Protein AF-A0A927BQK9-F1 (afdb_monomer_lite)

Sequence (83 aa):
MSLCGEMASEAAAVPLLLGMGLDTFSVSNETLPAIGRQLRLQAELPDQAKLRQAALEVLELDIAAEVRRYVEQHFPQVPSAAL

Radius of gyration: 11.85 Å; chains: 1; bounding box: 26×26×25 Å

Foldseek 3Di:
DEDDDVLLLAQLCLLLCVLVVDPDGDYDPVSCVSNVVSVVVCVVVPDSVLSVVLNVVVVPDDDPVVNQVSSCVSPVVGDRGDD

InterPro domains:
  IPR000121 PEP-utilising enzyme, C-terminal [PF02896] (2-40)
  IPR015813 Pyruvate/Phosphoenolpyruvate kinase-like domain superfamily [SSF51621] (2-38)
  IPR040442 Pyruvate kinase-like domain superfamily [G3DSA:3.20.20.60] (1-76)
  IPR050499 Phosphoenolpyruvate-dependent sugar PTS enzyme [PTHR46244] (2-76)

Secondary structure (DSSP, 8-state):
--B-STTTS-GGGHHHHHHTT---B---TTTHHHHHHHHHHHHHS--HHHHHHHHHHGGG-SSHHHHHHHHHHH-TTSPP---

pLDDT: mean 81.57, std 13.24, range [42.62, 94.75]

Organism: NCBI:txid2772509

Structure (mmCIF, N/CA/C/O backbone):
data_AF-A0A927BQK9-F1
#
_entry.id   AF-A0A927BQK9-F1
#
loop_
_atom_site.group_PDB
_atom_site.id
_atom_site.type_symbol
_atom_site.label_atom_id
_atom_site.label_alt_id
_atom_site.label_comp_id
_atom_site.label_asym_id
_atom_site.label_entity_id
_atom_site.label_seq_id
_atom_site.pdbx_PDB_ins_code
_atom_site.Cartn_x
_atom_site.Cartn_y
_atom_site.Cartn_z
_atom_site.occupancy
_atom_site.B_iso_or_equiv
_atom_site.auth_seq_id
_atom_site.auth_comp_id
_atom_site.auth_asym_id
_atom_site.auth_atom_id
_atom_site.pdbx_PDB_model_num
ATOM 1 N N . MET A 1 1 ? 7.368 -7.227 8.309 1.00 46.19 1 MET A N 1
ATOM 2 C CA . MET A 1 1 ? 8.162 -7.632 7.120 1.00 46.19 1 MET A CA 1
ATOM 3 C C . MET A 1 1 ? 8.395 -6.364 6.327 1.00 46.19 1 ME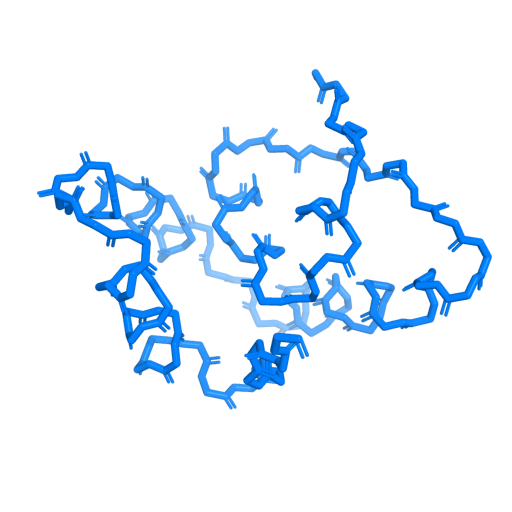T A C 1
ATOM 5 O O . MET A 1 1 ? 7.422 -5.673 6.129 1.00 46.19 1 MET A O 1
ATOM 9 N N . SER A 1 2 ? 9.619 -5.993 5.959 1.00 47.25 2 SER A N 1
ATOM 10 C CA . SER A 1 2 ? 9.891 -4.724 5.259 1.00 47.25 2 SER A CA 1
ATOM 11 C C . SER A 1 2 ? 10.053 -4.959 3.755 1.00 47.25 2 SER A C 1
ATOM 13 O O . SER A 1 2 ? 10.856 -5.809 3.373 1.00 47.25 2 SER A O 1
ATOM 15 N N . LEU A 1 3 ? 9.333 -4.211 2.913 1.00 56.81 3 LEU A N 1
ATOM 16 C CA . LEU A 1 3 ? 9.523 -4.198 1.457 1.00 56.81 3 LEU A CA 1
ATOM 17 C C . LEU A 1 3 ? 10.440 -3.025 1.073 1.00 56.81 3 LEU A C 1
ATOM 19 O O . LEU A 1 3 ? 10.205 -1.900 1.509 1.00 56.81 3 LEU A O 1
ATOM 23 N N . CYS A 1 4 ? 11.473 -3.284 0.270 1.00 51.47 4 CYS A N 1
ATOM 24 C CA . CYS A 1 4 ? 12.376 -2.273 -0.284 1.00 51.47 4 CYS A CA 1
ATOM 25 C C . CYS A 1 4 ? 12.455 -2.422 -1.815 1.00 51.47 4 CYS A C 1
ATOM 27 O O . CYS A 1 4 ? 12.509 -3.539 -2.326 1.00 51.47 4 CYS A O 1
ATOM 29 N N . GLY A 1 5 ? 12.429 -1.302 -2.546 1.00 60.25 5 GLY A N 1
ATOM 30 C CA . GLY A 1 5 ? 12.450 -1.261 -4.016 1.00 60.25 5 GLY A CA 1
ATOM 31 C C . GLY A 1 5 ? 11.442 -0.263 -4.596 1.00 60.25 5 GLY A C 1
ATOM 32 O O . GLY A 1 5 ? 10.617 0.278 -3.863 1.00 60.25 5 GLY A O 1
ATOM 33 N N . GLU A 1 6 ? 11.486 -0.033 -5.911 1.00 57.31 6 GLU A N 1
ATOM 34 C CA . GLU A 1 6 ? 10.634 0.949 -6.615 1.00 57.31 6 GLU A CA 1
ATOM 35 C C . GLU A 1 6 ? 9.128 0.730 -6.375 1.00 57.31 6 GLU A C 1
ATOM 37 O O . GLU A 1 6 ? 8.368 1.686 -6.282 1.00 57.31 6 GLU A O 1
ATOM 42 N N . MET A 1 7 ? 8.716 -0.517 -6.130 1.00 55.06 7 MET A N 1
ATOM 43 C CA . MET A 1 7 ? 7.332 -0.896 -5.823 1.00 55.06 7 MET A CA 1
ATOM 44 C C . MET A 1 7 ? 6.851 -0.442 -4.427 1.00 55.06 7 MET A C 1
ATOM 46 O O . MET A 1 7 ? 5.664 -0.207 -4.230 1.00 55.06 7 MET A O 1
ATOM 50 N N . ALA A 1 8 ? 7.752 -0.290 -3.443 1.00 55.66 8 ALA A N 1
ATOM 51 C CA . ALA A 1 8 ? 7.423 0.295 -2.130 1.00 55.66 8 ALA A CA 1
ATOM 52 C C . ALA A 1 8 ? 7.352 1.831 -2.185 1.00 55.66 8 ALA A C 1
ATOM 54 O O . ALA A 1 8 ? 6.694 2.463 -1.358 1.00 55.66 8 ALA A O 1
ATOM 55 N N . SER A 1 9 ? 8.029 2.411 -3.175 1.00 56.59 9 SER A N 1
ATOM 56 C CA . SER A 1 9 ? 8.005 3.835 -3.506 1.00 56.59 9 SER A CA 1
ATOM 57 C C . SER A 1 9 ? 6.786 4.221 -4.352 1.00 56.59 9 SER A C 1
ATOM 59 O O . SER A 1 9 ? 6.547 5.407 -4.588 1.00 56.59 9 SER A O 1
ATOM 61 N N . GLU A 1 10 ? 5.987 3.240 -4.778 1.00 73.69 10 GLU A N 1
ATOM 62 C CA . GLU A 1 10 ? 4.778 3.448 -5.559 1.00 73.69 10 GLU A CA 1
ATOM 63 C C . GLU A 1 10 ? 3.584 3.718 -4.636 1.00 73.69 10 GLU A C 1
ATOM 65 O O . GLU A 1 10 ? 3.060 2.840 -3.950 1.00 73.69 10 GLU A O 1
ATOM 70 N N . ALA A 1 11 ? 3.111 4.965 -4.638 1.00 73.81 11 ALA A N 1
ATOM 71 C CA . ALA A 1 11 ? 1.952 5.383 -3.851 1.00 73.81 11 ALA A CA 1
ATOM 72 C C . ALA A 1 11 ? 0.690 4.542 -4.141 1.00 73.81 11 ALA A C 1
ATOM 74 O O . ALA A 1 11 ? -0.116 4.333 -3.233 1.00 73.81 11 ALA A O 1
ATOM 75 N N . ALA A 1 12 ? 0.559 4.019 -5.368 1.00 80.62 12 ALA A N 1
ATOM 76 C CA . ALA A 1 12 ? -0.507 3.112 -5.793 1.00 80.62 12 ALA A CA 1
ATOM 77 C C . ALA A 1 12 ? -0.538 1.784 -5.021 1.00 80.62 12 ALA A C 1
ATOM 79 O O . ALA A 1 12 ? -1.609 1.222 -4.804 1.00 80.62 12 ALA A O 1
ATOM 80 N N . ALA A 1 13 ? 0.611 1.304 -4.544 1.00 84.94 13 ALA A N 1
ATOM 81 C CA . ALA A 1 13 ? 0.709 0.022 -3.856 1.00 84.94 13 ALA A CA 1
ATOM 82 C C . ALA A 1 13 ? 0.302 0.091 -2.374 1.00 84.94 13 ALA A C 1
ATOM 84 O O . ALA A 1 13 ? -0.016 -0.939 -1.779 1.00 84.94 13 ALA A O 1
ATOM 85 N N . VAL A 1 14 ? 0.277 1.284 -1.764 1.00 89.31 14 VAL A N 1
ATOM 86 C CA . VAL A 1 14 ? 0.025 1.466 -0.320 1.00 89.31 14 VAL A CA 1
ATOM 87 C C . VAL A 1 14 ? -1.253 0.764 0.174 1.00 89.31 14 VAL A C 1
ATOM 89 O O . VAL A 1 14 ? -1.158 0.055 1.176 1.00 89.31 14 VAL A O 1
ATOM 92 N N . PRO A 1 15 ? -2.428 0.874 -0.484 1.00 89.81 15 PRO A N 1
ATOM 93 C CA . PRO A 1 15 ? -3.644 0.209 -0.014 1.00 89.81 15 PRO A CA 1
ATOM 94 C C . PRO A 1 15 ? -3.524 -1.321 -0.022 1.00 89.81 15 PRO A C 1
ATOM 96 O O . PRO A 1 15 ? -3.930 -1.983 0.932 1.00 89.81 15 PRO A O 1
ATOM 99 N N . LEU A 1 16 ? -2.919 -1.883 -1.072 1.00 90.31 16 LEU A N 1
ATOM 100 C CA . LEU A 1 16 ? -2.715 -3.326 -1.191 1.00 90.31 16 LEU A CA 1
ATOM 101 C C . LEU A 1 16 ? -1.734 -3.828 -0.128 1.00 90.31 16 LEU A C 1
ATOM 103 O O . LEU A 1 16 ? -1.998 -4.825 0.538 1.00 90.31 16 LEU A O 1
ATOM 107 N N . LEU A 1 17 ? -0.626 -3.110 0.077 1.00 89.44 17 LEU A N 1
ATOM 108 C CA . LEU A 1 17 ? 0.392 -3.447 1.074 1.00 89.44 17 LEU A CA 1
ATOM 109 C C . LEU A 1 17 ? -0.165 -3.392 2.501 1.00 89.44 17 LEU A C 1
ATOM 111 O O . LEU A 1 17 ? 0.072 -4.314 3.280 1.00 89.44 17 LEU A O 1
ATOM 115 N N . LEU A 1 18 ? -0.971 -2.379 2.826 1.00 89.75 18 LEU A N 1
ATOM 116 C CA . LEU A 1 18 ? -1.691 -2.324 4.101 1.00 89.75 18 LEU A CA 1
ATOM 117 C C . LEU A 1 18 ? -2.650 -3.513 4.261 1.00 89.75 18 LEU A C 1
ATOM 119 O O . LEU A 1 18 ? -2.672 -4.142 5.316 1.00 89.75 18 LEU A O 1
ATOM 123 N N . GLY A 1 19 ? -3.397 -3.862 3.209 1.00 90.31 19 GLY A N 1
ATOM 124 C CA . GLY A 1 19 ? -4.305 -5.013 3.195 1.00 90.31 19 GLY A CA 1
ATOM 125 C C . GLY A 1 19 ? -3.613 -6.363 3.394 1.00 90.31 19 GLY A C 1
ATOM 126 O O . GLY A 1 19 ? -4.175 -7.263 4.020 1.00 90.31 19 GLY A O 1
ATOM 127 N N . MET A 1 20 ? -2.370 -6.482 2.922 1.00 90.19 20 MET A N 1
ATOM 128 C CA . MET A 1 20 ? -1.491 -7.630 3.168 1.00 90.19 20 MET A CA 1
ATOM 129 C C . MET A 1 20 ? -0.918 -7.664 4.597 1.00 90.19 20 MET A C 1
ATOM 131 O O . MET A 1 20 ? -0.309 -8.659 4.988 1.00 90.19 20 MET A O 1
ATOM 135 N N . GLY A 1 21 ? -1.114 -6.605 5.389 1.00 87.38 21 GLY A N 1
ATOM 136 C CA . GLY A 1 21 ? -0.614 -6.492 6.760 1.00 87.38 21 GLY A CA 1
ATOM 137 C C . GLY A 1 21 ? 0.758 -5.829 6.877 1.00 87.38 21 GLY A C 1
ATOM 138 O O . GLY A 1 21 ? 1.430 -6.009 7.893 1.00 87.38 21 GLY A O 1
ATOM 139 N N . LEU A 1 22 ? 1.199 -5.080 5.859 1.00 87.38 22 LEU A N 1
ATOM 140 C CA . LEU A 1 22 ? 2.417 -4.282 5.953 1.00 87.38 22 LEU A CA 1
ATOM 141 C C . LEU A 1 22 ? 2.190 -3.086 6.883 1.00 87.38 22 LEU A C 1
ATOM 143 O O . LEU A 1 22 ? 1.364 -2.220 6.614 1.00 87.38 22 LEU A O 1
ATOM 147 N N . ASP A 1 23 ? 2.961 -3.022 7.961 1.00 82.06 23 ASP A N 1
ATOM 148 C CA . ASP A 1 23 ? 2.926 -1.945 8.956 1.00 82.06 23 ASP A CA 1
ATOM 149 C C . ASP A 1 23 ? 4.044 -0.908 8.760 1.00 82.06 23 ASP A C 1
ATOM 151 O O . ASP A 1 23 ? 3.983 0.199 9.297 1.00 82.06 23 ASP A O 1
ATOM 155 N N . THR A 1 24 ? 5.072 -1.260 7.987 1.00 82.81 24 THR A N 1
ATOM 156 C CA . THR A 1 24 ? 6.329 -0.519 7.888 1.00 82.81 24 THR A CA 1
ATOM 157 C C . THR A 1 24 ? 6.751 -0.341 6.434 1.00 82.81 24 THR A C 1
ATOM 159 O O 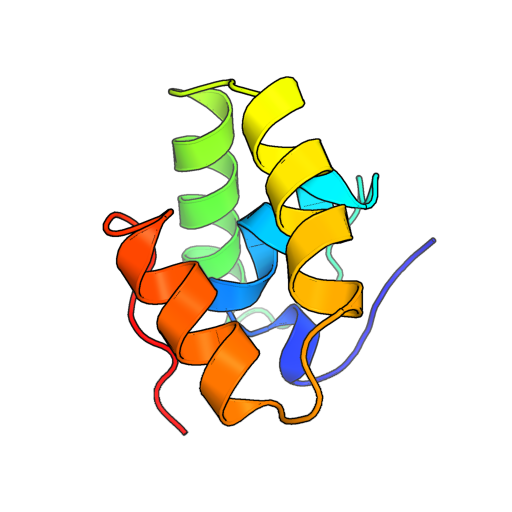. THR A 1 24 ? 6.957 -1.301 5.694 1.00 82.81 24 THR A O 1
ATOM 162 N N . PHE A 1 25 ? 6.921 0.919 6.030 1.00 83.94 25 PHE A N 1
ATOM 163 C CA . PHE A 1 25 ? 7.369 1.307 4.694 1.00 83.94 25 PHE A CA 1
ATOM 164 C C . PHE A 1 25 ? 8.785 1.877 4.784 1.00 83.94 25 PHE A C 1
ATOM 166 O O . PHE A 1 25 ? 9.030 2.823 5.533 1.00 83.94 25 PHE A O 1
ATOM 173 N N . SER A 1 26 ? 9.719 1.304 4.023 1.00 82.44 26 SER A N 1
ATOM 174 C CA . SER A 1 26 ? 11.078 1.830 3.876 1.00 82.44 26 SER A CA 1
ATOM 175 C C . SER A 1 26 ? 11.207 2.446 2.490 1.00 82.44 26 SER A C 1
ATOM 177 O O . SER A 1 26 ? 11.209 1.734 1.489 1.00 82.44 26 SER A O 1
ATOM 179 N N . VAL A 1 27 ? 11.242 3.776 2.438 1.00 83.56 27 VAL A N 1
ATOM 180 C CA . VAL A 1 27 ? 11.166 4.552 1.194 1.00 83.56 27 VAL A CA 1
ATOM 181 C C . VAL A 1 27 ? 12.198 5.674 1.207 1.00 83.56 27 VAL A C 1
ATOM 183 O O . VAL A 1 27 ? 12.654 6.101 2.271 1.00 83.56 27 VAL A O 1
ATOM 186 N N . SER A 1 28 ? 12.595 6.138 0.027 1.00 83.12 28 SER A N 1
ATOM 187 C CA . SER A 1 28 ? 13.567 7.219 -0.128 1.00 83.12 28 SER A CA 1
ATOM 188 C C . SER A 1 28 ? 12.973 8.581 0.257 1.00 83.12 28 SER A C 1
ATOM 190 O O . SER A 1 28 ? 11.760 8.783 0.242 1.00 83.12 28 SER A O 1
ATOM 192 N N . ASN A 1 29 ? 13.828 9.558 0.584 1.00 85.94 29 ASN A N 1
ATOM 193 C CA . ASN A 1 29 ? 13.380 10.906 0.971 1.00 85.94 29 ASN A CA 1
ATOM 194 C C . 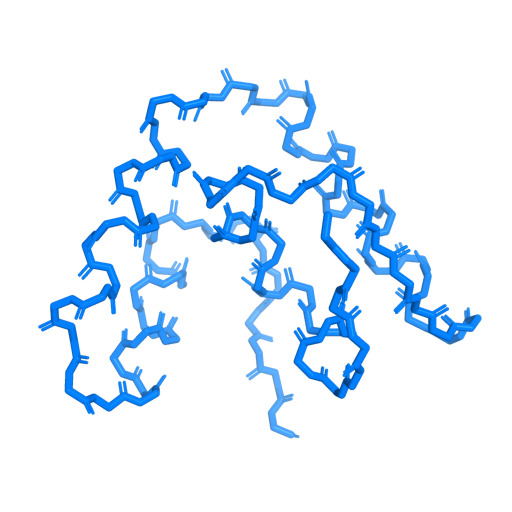ASN A 1 29 ? 12.524 11.595 -0.107 1.00 85.94 29 ASN A C 1
ATOM 196 O O . ASN A 1 29 ? 11.664 12.407 0.219 1.00 85.94 29 ASN A O 1
ATOM 200 N N . GLU A 1 30 ? 12.754 11.269 -1.378 1.00 85.56 30 GLU A N 1
ATOM 201 C CA . GLU A 1 30 ? 11.982 11.761 -2.527 1.00 85.56 30 GLU A CA 1
ATOM 202 C C . GLU A 1 30 ? 10.534 11.231 -2.553 1.00 85.56 30 GLU A C 1
ATOM 204 O O . GLU A 1 30 ? 9.615 11.968 -2.902 1.00 85.56 30 GLU A O 1
ATOM 209 N N . THR A 1 31 ? 10.308 9.981 -2.133 1.00 82.69 31 THR A N 1
ATOM 210 C CA . THR A 1 31 ? 9.001 9.297 -2.186 1.00 82.69 31 THR A CA 1
ATOM 211 C C . THR A 1 31 ? 8.256 9.345 -0.853 1.00 82.69 31 THR A C 1
ATOM 213 O O . THR A 1 31 ? 7.026 9.235 -0.820 1.00 82.69 31 THR A O 1
ATOM 216 N N . LEU A 1 32 ? 8.972 9.614 0.244 1.00 87.19 32 LEU A N 1
ATOM 217 C CA . LEU A 1 32 ? 8.434 9.766 1.595 1.00 87.19 32 LEU A CA 1
ATOM 218 C C . LEU A 1 32 ? 7.197 10.688 1.674 1.00 87.19 32 LEU A C 1
ATOM 220 O O . LEU A 1 32 ? 6.224 10.290 2.321 1.00 87.19 32 LEU A O 1
ATOM 224 N N . PRO A 1 33 ? 7.146 11.874 1.025 1.00 88.25 33 PRO A N 1
ATOM 225 C CA . PRO A 1 33 ? 5.962 12.732 1.092 1.00 88.25 33 PRO A CA 1
ATOM 226 C C . PRO A 1 33 ? 4.726 12.097 0.441 1.00 88.25 33 PRO A C 1
ATOM 228 O O . PRO A 1 33 ? 3.622 12.205 0.979 1.00 88.25 33 PRO A O 1
ATOM 231 N N . ALA A 1 34 ? 4.901 11.416 -0.697 1.00 86.88 34 ALA A N 1
ATOM 232 C CA . ALA A 1 34 ? 3.811 10.782 -1.433 1.00 86.88 34 ALA A CA 1
ATOM 233 C C . ALA A 1 34 ? 3.228 9.596 -0.651 1.00 86.88 34 ALA A C 1
ATOM 235 O O . ALA A 1 34 ? 2.015 9.526 -0.440 1.00 86.88 34 ALA A O 1
ATOM 236 N N . ILE A 1 35 ? 4.098 8.722 -0.141 1.00 87.75 35 ILE A N 1
ATOM 237 C CA . ILE A 1 35 ? 3.716 7.566 0.680 1.00 87.75 35 ILE A CA 1
ATOM 238 C C . ILE A 1 35 ? 3.082 8.025 1.996 1.00 87.75 35 ILE A C 1
ATOM 240 O O . ILE A 1 35 ? 2.008 7.558 2.372 1.00 87.75 35 ILE A O 1
ATOM 244 N N . GLY A 1 36 ? 3.679 9.017 2.661 1.00 88.94 36 GLY A N 1
ATOM 245 C CA . GLY A 1 36 ? 3.145 9.588 3.896 1.00 88.94 36 GLY A CA 1
ATOM 246 C C . GLY A 1 36 ? 1.772 10.244 3.723 1.00 88.94 36 GLY A C 1
ATOM 247 O O . GLY A 1 36 ? 0.973 10.229 4.658 1.00 88.94 36 GLY A O 1
ATOM 248 N N . ARG A 1 37 ? 1.467 10.807 2.546 1.00 88.62 37 ARG A N 1
ATOM 249 C CA . ARG A 1 37 ? 0.120 11.300 2.220 1.00 88.62 37 ARG A CA 1
ATOM 250 C C . ARG A 1 37 ? -0.867 10.147 2.065 1.00 88.62 37 ARG A C 1
ATOM 252 O O . ARG A 1 37 ? -1.956 10.225 2.621 1.00 88.62 37 ARG A O 1
ATOM 259 N N . GLN A 1 38 ? -0.489 9.085 1.355 1.00 87.19 38 GLN A N 1
ATOM 260 C CA . GLN A 1 38 ? -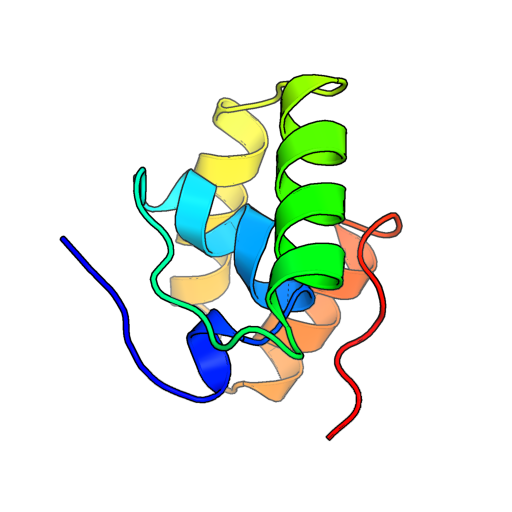1.355 7.915 1.184 1.00 87.19 38 GLN A CA 1
ATOM 261 C C . GLN A 1 38 ? -1.684 7.244 2.515 1.00 87.19 38 GLN A C 1
ATOM 263 O O . GLN A 1 38 ? -2.850 6.991 2.790 1.00 87.19 38 GLN A O 1
ATOM 268 N N . LEU A 1 39 ? -0.690 7.044 3.384 1.00 88.94 39 LEU A N 1
ATOM 269 C CA . LEU A 1 39 ? -0.911 6.472 4.715 1.00 88.94 39 LEU A CA 1
ATOM 270 C C . LEU A 1 39 ? -1.909 7.290 5.546 1.00 88.94 39 LEU A C 1
ATOM 272 O O . LEU A 1 39 ? -2.773 6.713 6.201 1.00 88.94 39 LEU A O 1
ATOM 276 N N . ARG A 1 40 ? -1.837 8.627 5.488 1.00 89.31 40 ARG A N 1
ATOM 277 C CA . ARG A 1 40 ? -2.806 9.502 6.169 1.00 89.31 40 ARG A CA 1
ATOM 278 C C . ARG A 1 40 ? -4.210 9.355 5.590 1.00 89.31 40 ARG A C 1
ATOM 280 O O . ARG A 1 40 ? -5.135 9.143 6.360 1.00 89.31 40 ARG A O 1
ATOM 287 N N . LEU A 1 41 ? -4.349 9.354 4.262 1.00 86.00 41 LEU A N 1
ATOM 288 C CA . LEU A 1 41 ? -5.646 9.167 3.600 1.00 86.00 41 LEU A CA 1
ATOM 289 C C . LEU A 1 41 ? -6.307 7.834 3.987 1.00 86.00 41 LEU A C 1
ATOM 291 O O . LEU A 1 41 ? -7.509 7.791 4.234 1.00 86.00 41 LEU A O 1
ATOM 295 N N . GLN A 1 42 ? -5.526 6.752 4.072 1.00 84.19 42 GLN A N 1
ATOM 296 C CA . GLN A 1 42 ? -6.036 5.443 4.501 1.00 84.19 42 GLN A CA 1
ATOM 297 C C . GLN A 1 42 ? -6.379 5.410 5.999 1.00 84.19 42 GLN A C 1
ATOM 299 O O . GLN A 1 42 ? -7.300 4.705 6.403 1.00 84.19 42 GLN A O 1
ATOM 304 N N . ALA A 1 43 ? -5.675 6.185 6.829 1.00 83.81 43 ALA A N 1
ATOM 305 C CA . ALA A 1 43 ? -6.002 6.333 8.246 1.00 83.81 43 ALA A CA 1
ATOM 306 C C . ALA A 1 43 ? -7.268 7.181 8.482 1.00 83.81 43 ALA A C 1
ATOM 308 O O . ALA A 1 43 ? -7.977 6.950 9.458 1.00 83.81 43 ALA A O 1
ATOM 309 N N . GLU A 1 44 ? -7.559 8.143 7.600 1.00 83.88 44 GLU A N 1
ATOM 310 C CA . GLU A 1 44 ? -8.767 8.982 7.638 1.00 83.88 44 GLU A CA 1
ATOM 311 C C . GLU A 1 44 ? -10.020 8.241 7.143 1.00 83.88 44 GLU A C 1
ATOM 313 O O . GLU A 1 44 ? -11.125 8.516 7.609 1.00 83.88 44 GLU A O 1
ATOM 318 N N . LEU A 1 45 ? -9.853 7.274 6.235 1.00 74.56 45 LEU A N 1
ATOM 319 C CA . LEU A 1 45 ? -10.917 6.414 5.706 1.00 74.56 45 LEU A CA 1
ATOM 320 C C . LEU A 1 45 ? -10.619 4.932 6.001 1.00 74.56 45 LEU A C 1
ATOM 322 O O . LEU A 1 45 ? -10.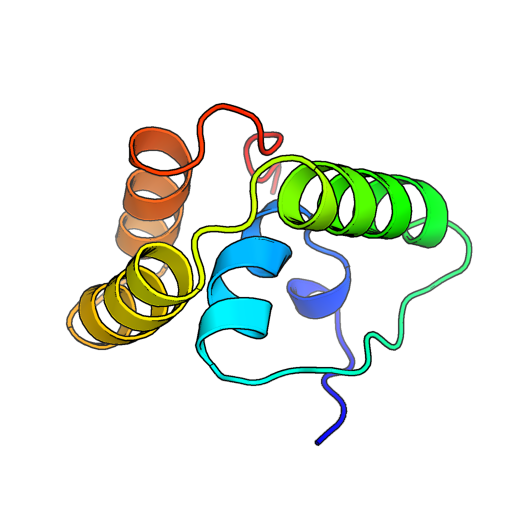389 4.154 5.071 1.00 74.56 45 LEU A O 1
ATOM 326 N N . PRO A 1 46 ? -10.595 4.521 7.283 1.00 73.56 46 PRO A N 1
ATOM 327 C CA . PRO A 1 46 ? -10.177 3.180 7.651 1.00 73.56 46 PRO A CA 1
ATOM 328 C C . PRO A 1 46 ? -11.239 2.154 7.247 1.00 73.56 46 PRO A C 1
ATOM 330 O O . PRO A 1 46 ? -12.273 2.012 7.896 1.00 73.56 46 PRO A O 1
ATOM 333 N N . ASP A 1 47 ? -10.941 1.390 6.200 1.00 88.38 47 ASP A N 1
ATOM 334 C CA . ASP A 1 47 ? -11.711 0.215 5.797 1.00 88.38 47 ASP A CA 1
ATOM 335 C C . ASP A 1 47 ? -10.774 -0.986 5.628 1.00 88.38 47 ASP A C 1
ATOM 337 O O . ASP A 1 47 ? -10.391 -1.393 4.532 1.00 88.38 47 ASP A O 1
ATOM 341 N N . GLN A 1 48 ? -10.358 -1.540 6.767 1.00 85.81 48 GLN A N 1
ATOM 342 C CA . GLN A 1 48 ? -9.429 -2.672 6.822 1.00 85.81 48 GLN A CA 1
ATOM 343 C C . GLN A 1 48 ? -9.970 -3.912 6.098 1.00 85.81 48 GLN A C 1
ATOM 345 O O . GLN A 1 48 ? -9.194 -4.685 5.536 1.00 85.81 48 GLN A O 1
ATOM 350 N N . ALA A 1 49 ? -11.294 -4.100 6.083 1.00 90.50 49 ALA A N 1
ATOM 351 C CA . ALA A 1 49 ? -11.922 -5.199 5.361 1.00 90.50 49 ALA A CA 1
ATOM 352 C C . ALA A 1 49 ? -11.749 -5.018 3.849 1.00 90.50 49 ALA A C 1
ATOM 354 O O . ALA A 1 49 ? -11.296 -5.948 3.181 1.00 90.50 49 ALA A O 1
ATOM 355 N N . LYS A 1 50 ? -12.007 -3.810 3.330 1.00 91.50 50 LYS A N 1
ATOM 356 C CA . LYS A 1 50 ? -11.771 -3.474 1.921 1.00 91.50 50 LYS A CA 1
ATOM 357 C C . LYS A 1 50 ? -10.304 -3.613 1.528 1.00 91.50 50 LYS A C 1
ATOM 359 O O . LYS A 1 50 ? -10.020 -4.168 0.472 1.00 91.50 50 LYS A O 1
ATOM 364 N N . LEU A 1 51 ? -9.370 -3.147 2.361 1.00 91.69 51 LEU A N 1
ATOM 365 C CA . LEU A 1 51 ? -7.933 -3.283 2.088 1.00 91.69 51 LEU A CA 1
ATOM 366 C C . LEU A 1 51 ? -7.524 -4.758 2.000 1.00 91.69 51 LEU A C 1
ATOM 368 O O . LEU A 1 51 ? -6.863 -5.164 1.046 1.00 91.69 51 LEU A O 1
ATOM 372 N N . ARG A 1 52 ? -7.963 -5.579 2.961 1.00 93.38 52 ARG A N 1
ATOM 373 C CA . ARG A 1 52 ? -7.680 -7.018 2.974 1.00 93.38 52 ARG A CA 1
ATOM 374 C C . ARG A 1 52 ? -8.313 -7.743 1.788 1.00 93.38 52 ARG A C 1
ATOM 376 O O . ARG A 1 52 ? -7.671 -8.604 1.199 1.00 93.38 52 ARG A O 1
ATOM 383 N N . GLN A 1 53 ? -9.553 -7.407 1.441 1.00 94.75 53 GLN A N 1
ATOM 384 C CA . GLN A 1 53 ? -10.237 -7.980 0.285 1.00 94.75 53 GLN A CA 1
ATOM 385 C C . GLN A 1 53 ? -9.512 -7.617 -1.012 1.00 94.75 53 GLN A C 1
ATOM 387 O O . GLN A 1 53 ? -9.206 -8.507 -1.796 1.00 94.75 53 GLN A O 1
ATOM 392 N N . ALA A 1 54 ? -9.142 -6.347 -1.185 1.00 93.06 54 ALA A N 1
ATOM 393 C CA . ALA A 1 54 ? -8.361 -5.898 -2.330 1.00 93.06 54 ALA A CA 1
ATOM 394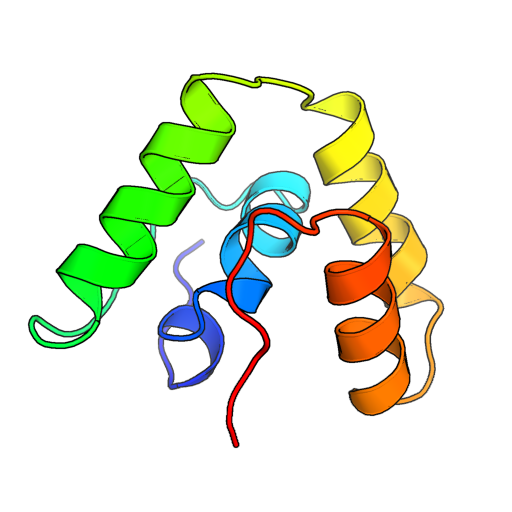 C C . ALA A 1 54 ? -7.035 -6.652 -2.459 1.00 93.06 54 ALA A C 1
ATOM 396 O O . ALA A 1 54 ? -6.686 -7.090 -3.549 1.00 93.06 54 ALA A O 1
ATOM 397 N N . ALA A 1 55 ? -6.324 -6.859 -1.348 1.00 92.94 55 ALA A N 1
ATOM 398 C CA . ALA A 1 55 ? -5.091 -7.639 -1.333 1.00 92.94 55 ALA A CA 1
ATOM 399 C C . ALA A 1 55 ? -5.290 -9.103 -1.761 1.00 92.94 55 ALA A C 1
ATOM 401 O O . ALA A 1 55 ? -4.377 -9.676 -2.339 1.00 92.94 55 ALA A O 1
ATOM 402 N N . LEU A 1 56 ? -6.452 -9.709 -1.495 1.00 94.44 56 LEU A N 1
ATOM 403 C CA . LEU A 1 56 ? -6.768 -11.068 -1.947 1.00 94.44 56 LEU A CA 1
ATOM 404 C C . LEU A 1 56 ? -7.179 -11.097 -3.422 1.00 94.44 56 LEU A C 1
ATOM 406 O O . LEU A 1 56 ? -6.707 -11.947 -4.164 1.00 94.44 56 LEU A O 1
ATOM 410 N N . GLU A 1 57 ? -8.018 -10.158 -3.857 1.00 94.56 57 GLU A N 1
ATOM 411 C CA . GLU A 1 57 ? -8.519 -10.109 -5.236 1.00 94.56 57 GLU A CA 1
ATOM 412 C C . GLU A 1 57 ? -7.398 -9.877 -6.252 1.00 94.56 57 GLU A C 1
ATOM 414 O O . GLU A 1 57 ? -7.407 -10.482 -7.320 1.00 94.56 57 GLU A O 1
ATOM 419 N N . VAL A 1 58 ? -6.391 -9.064 -5.916 1.00 92.81 58 VAL A N 1
ATOM 420 C CA . VAL A 1 58 ? -5.254 -8.831 -6.821 1.00 92.81 58 VAL A CA 1
ATOM 421 C C . VAL A 1 58 ? -4.312 -10.029 -6.953 1.00 92.81 58 VAL A C 1
ATOM 423 O O . VAL A 1 58 ? -3.553 -10.072 -7.917 1.00 92.81 58 VAL A O 1
ATOM 426 N N . LEU A 1 59 ? -4.338 -10.988 -6.016 1.00 90.69 59 LEU A N 1
ATOM 427 C CA . LEU A 1 59 ? -3.538 -12.218 -6.113 1.00 90.69 59 LEU A CA 1
ATOM 428 C C . LEU A 1 59 ? -4.093 -13.192 -7.159 1.00 90.69 59 LEU A C 1
ATOM 430 O O . LEU A 1 59 ? -3.358 -14.061 -7.615 1.00 90.69 59 LEU A O 1
ATOM 434 N N . GLU A 1 60 ? -5.361 -13.030 -7.542 1.00 93.88 60 GLU A N 1
ATOM 435 C CA . GLU A 1 60 ? -6.030 -13.816 -8.585 1.00 93.88 60 GLU A CA 1
ATOM 436 C C . GLU A 1 60 ? -5.841 -13.211 -9.991 1.00 93.88 60 GLU A C 1
ATOM 438 O O . GLU A 1 60 ? -6.381 -13.733 -10.963 1.00 93.88 60 GLU A O 1
ATOM 443 N N . LEU A 1 61 ? -5.119 -12.090 -10.115 1.00 92.06 61 LEU A N 1
ATOM 444 C CA . LEU A 1 61 ? -4.865 -11.416 -11.390 1.00 92.06 61 LEU A CA 1
ATOM 445 C C . LEU A 1 61 ? -3.550 -11.895 -12.010 1.00 92.06 61 LEU A C 1
ATOM 447 O O . LEU A 1 61 ? -2.538 -12.042 -11.323 1.00 92.06 61 LEU A O 1
ATOM 451 N N . ASP A 1 62 ? -3.548 -12.075 -13.329 1.00 88.31 62 ASP A N 1
ATOM 452 C CA . ASP A 1 62 ? -2.438 -12.711 -14.041 1.00 88.31 62 ASP A CA 1
ATOM 453 C C . ASP A 1 62 ? -1.321 -11.722 -14.392 1.00 88.31 62 ASP A C 1
ATOM 455 O O . ASP A 1 62 ? -0.146 -12.095 -14.479 1.00 88.31 62 ASP A O 1
ATOM 459 N N . ILE A 1 63 ? -1.664 -10.446 -14.624 1.00 87.44 63 ILE A N 1
ATOM 460 C CA . ILE A 1 63 ? -0.692 -9.435 -15.059 1.00 87.44 63 ILE A CA 1
ATOM 461 C C . ILE A 1 63 ? -0.753 -8.139 -14.247 1.00 87.44 63 ILE A C 1
ATOM 463 O O . ILE A 1 63 ? -1.806 -7.639 -13.860 1.00 87.44 63 ILE A O 1
ATOM 467 N N . ALA A 1 64 ? 0.404 -7.486 -14.101 1.00 84.12 64 ALA A N 1
ATOM 468 C CA . ALA A 1 64 ? 0.533 -6.221 -13.370 1.00 84.12 64 ALA A CA 1
ATOM 469 C C . ALA A 1 64 ? -0.385 -5.094 -13.894 1.00 84.12 64 ALA A C 1
ATOM 471 O O . ALA A 1 64 ? -0.764 -4.193 -13.150 1.00 84.12 64 ALA A O 1
ATOM 472 N N . ALA A 1 65 ? -0.751 -5.114 -15.182 1.00 85.38 65 ALA A N 1
ATOM 473 C CA . ALA A 1 65 ? -1.694 -4.146 -15.744 1.00 85.38 65 ALA A CA 1
ATOM 474 C C . ALA A 1 65 ? -3.109 -4.281 -15.155 1.00 85.38 65 ALA A C 1
ATOM 476 O O . ALA A 1 65 ? -3.789 -3.270 -14.981 1.00 85.38 65 ALA A O 1
ATOM 477 N N . GLU A 1 66 ? -3.538 -5.497 -14.821 1.00 89.12 66 GLU A N 1
ATOM 478 C CA . GLU A 1 66 ? -4.836 -5.750 -14.193 1.00 89.12 66 GLU A CA 1
ATOM 479 C C . GLU A 1 66 ? -4.835 -5.274 -12.745 1.00 89.12 66 GLU A C 1
ATOM 481 O O . GLU A 1 66 ? -5.769 -4.589 -12.341 1.00 89.12 66 GLU A O 1
ATOM 486 N N . VAL A 1 67 ? -3.749 -5.523 -12.005 1.00 89.12 67 VAL A N 1
ATOM 487 C CA . VAL A 1 67 ? -3.564 -5.005 -10.639 1.00 89.12 67 VAL A CA 1
ATOM 488 C C . VAL A 1 67 ? -3.645 -3.476 -10.621 1.00 89.12 67 VAL A C 1
ATOM 490 O O . VAL A 1 67 ? -4.347 -2.900 -9.793 1.00 89.12 67 VAL A O 1
ATOM 493 N N . ARG A 1 68 ? -2.994 -2.799 -11.575 1.00 86.00 68 ARG A N 1
ATOM 494 C CA . ARG A 1 68 ? -3.073 -1.334 -11.703 1.00 86.00 68 ARG A CA 1
ATOM 495 C C . ARG A 1 68 ? -4.499 -0.850 -11.957 1.00 86.00 68 ARG A C 1
ATOM 497 O O . ARG A 1 68 ? -4.981 0.009 -11.224 1.00 86.00 68 ARG A O 1
ATOM 504 N N . ARG A 1 69 ? -5.201 -1.441 -12.933 1.00 87.94 69 ARG A N 1
ATOM 505 C CA . ARG A 1 69 ? -6.611 -1.100 -13.208 1.00 87.94 69 ARG A CA 1
ATOM 506 C C . ARG A 1 69 ? -7.500 -1.361 -11.999 1.00 87.94 69 ARG A C 1
ATOM 508 O O . ARG A 1 69 ? -8.391 -0.563 -11.720 1.00 87.94 69 ARG A O 1
ATOM 515 N N . TYR A 1 70 ? -7.250 -2.448 -11.277 1.00 91.94 70 TYR A N 1
ATOM 516 C CA . TYR A 1 70 ? -7.969 -2.778 -10.057 1.00 91.94 70 TYR A CA 1
ATOM 517 C C . TYR A 1 70 ? -7.795 -1.677 -9.003 1.00 91.94 70 TYR A C 1
ATOM 519 O O . TYR A 1 70 ? -8.788 -1.186 -8.460 1.00 91.94 70 TYR A O 1
ATOM 527 N N . VAL A 1 71 ? -6.555 -1.243 -8.748 1.00 89.12 71 VAL A N 1
ATOM 528 C CA . VAL A 1 71 ? -6.258 -0.178 -7.780 1.00 89.12 71 VAL A CA 1
ATOM 529 C C . VAL A 1 71 ? -6.919 1.139 -8.181 1.00 89.12 71 VAL A C 1
ATOM 531 O O . VAL A 1 71 ? -7.560 1.766 -7.343 1.00 89.12 71 VAL A O 1
ATOM 534 N N . GLU A 1 72 ? -6.837 1.529 -9.453 1.00 87.38 72 GLU A N 1
ATOM 535 C CA . GLU A 1 72 ? -7.466 2.755 -9.966 1.00 87.38 72 GLU A CA 1
ATOM 536 C C . GLU A 1 72 ? -8.992 2.757 -9.791 1.00 87.38 72 GLU A C 1
ATOM 538 O O . GLU A 1 72 ? -9.584 3.787 -9.467 1.00 87.38 72 GLU A O 1
ATOM 543 N N . GLN A 1 73 ? -9.638 1.601 -9.973 1.00 90.19 73 GLN A N 1
ATOM 544 C CA . GLN A 1 73 ? -11.089 1.455 -9.829 1.00 90.19 73 GLN A CA 1
ATOM 545 C C . GLN A 1 73 ? -11.546 1.463 -8.365 1.00 90.19 73 GLN A C 1
ATOM 547 O O . GLN A 1 73 ? -12.583 2.046 -8.046 1.00 90.19 73 GLN A O 1
ATOM 552 N N . HIS A 1 74 ? -10.788 0.825 -7.471 1.00 90.19 74 HIS A N 1
ATOM 553 C CA . HIS A 1 74 ? -11.202 0.617 -6.079 1.00 90.19 74 HIS A CA 1
ATOM 554 C C . HIS A 1 74 ? -10.663 1.683 -5.118 1.00 90.19 74 HIS A C 1
ATOM 556 O O . HIS A 1 74 ? -11.248 1.897 -4.047 1.00 90.19 74 HIS A O 1
ATOM 562 N N . PHE A 1 75 ? -9.592 2.381 -5.501 1.00 88.31 75 PHE A N 1
ATOM 563 C CA . PHE A 1 75 ? -8.927 3.420 -4.716 1.00 88.31 75 PHE A CA 1
ATOM 564 C C . PHE A 1 75 ? -8.663 4.687 -5.558 1.00 88.31 75 PHE A C 1
ATOM 566 O O . PHE A 1 75 ? -7.511 5.087 -5.729 1.00 88.31 75 PHE A O 1
ATOM 573 N N . PRO A 1 76 ? -9.712 5.374 -6.053 1.00 83.81 76 PRO A N 1
ATOM 574 C CA . PRO A 1 76 ? -9.577 6.539 -6.940 1.00 83.81 76 PRO A CA 1
ATOM 575 C C . PRO A 1 76 ? -8.869 7.747 -6.299 1.00 83.81 76 PRO A C 1
ATOM 577 O O . PRO A 1 76 ? -8.449 8.670 -6.991 1.00 83.81 76 PRO A O 1
ATOM 580 N N . GLN A 1 77 ? -8.741 7.766 -4.970 1.00 80.19 77 GLN A N 1
ATOM 581 C CA . GLN A 1 77 ? -7.988 8.776 -4.223 1.00 80.19 77 GLN A CA 1
ATOM 582 C C . GLN A 1 77 ? -6.463 8.606 -4.324 1.00 80.19 77 GLN A C 1
ATOM 584 O O . GLN A 1 77 ? -5.704 9.485 -3.901 1.00 80.19 77 GLN A O 1
ATOM 589 N N . VAL A 1 78 ? -6.010 7.461 -4.830 1.00 78.44 78 VAL A N 1
ATOM 590 C CA . VAL A 1 78 ? -4.600 7.127 -4.966 1.00 78.44 78 VAL A CA 1
ATOM 591 C C . VAL A 1 78 ? -4.134 7.599 -6.346 1.00 78.44 78 VAL A C 1
ATOM 593 O O . VAL A 1 78 ? -4.824 7.353 -7.335 1.00 78.44 78 VAL A O 1
ATOM 596 N N . PRO A 1 79 ? -3.006 8.325 -6.452 1.00 70.38 79 PRO A N 1
ATOM 597 C CA . PRO A 1 79 ? -2.501 8.766 -7.744 1.00 70.38 79 PRO A CA 1
ATOM 598 C C . PRO A 1 79 ? -2.219 7.552 -8.634 1.00 70.38 79 PRO A C 1
ATOM 600 O O . PRO A 1 79 ? -1.618 6.580 -8.176 1.00 70.38 79 PRO A O 1
ATOM 603 N N . SER A 1 80 ? -2.661 7.632 -9.893 1.00 61.59 80 SER A N 1
ATOM 604 C CA . SER A 1 80 ? -2.378 6.614 -10.909 1.00 61.59 80 SER A CA 1
ATOM 605 C C . SER A 1 80 ? -0.868 6.396 -10.993 1.00 61.59 80 SER A C 1
ATOM 607 O O . SER A 1 80 ? -0.088 7.355 -10.989 1.00 61.59 80 SER A O 1
ATOM 609 N N . ALA A 1 81 ? -0.471 5.128 -11.007 1.00 56.97 81 ALA A N 1
ATOM 610 C CA . ALA A 1 81 ? 0.908 4.710 -11.152 1.00 56.97 81 ALA A CA 1
ATOM 611 C C . ALA A 1 81 ? 1.458 5.190 -12.501 1.00 56.97 81 ALA A C 1
ATOM 613 O O . ALA A 1 81 ? 1.156 4.613 -13.547 1.00 56.97 81 ALA A O 1
ATOM 614 N N . ALA A 1 82 ? 2.250 6.261 -12.486 1.00 46.47 82 ALA A N 1
ATOM 615 C CA . ALA A 1 82 ? 3.041 6.650 -13.642 1.00 46.47 82 ALA A CA 1
ATOM 616 C C . ALA A 1 82 ? 4.267 5.729 -13.710 1.00 46.47 82 ALA A C 1
ATOM 618 O O . ALA A 1 82 ? 5.020 5.657 -12.740 1.00 46.47 82 ALA A O 1
ATOM 619 N N . LEU A 1 83 ? 4.401 5.012 -14.831 1.00 42.62 83 LEU A N 1
ATOM 620 C CA . LEU A 1 83 ? 5.609 4.272 -15.217 1.00 42.62 83 LEU A CA 1
ATOM 621 C C . LEU A 1 83 ? 6.850 5.170 -15.171 1.00 42.62 83 LEU A C 1
ATOM 623 O O . LEU A 1 83 ? 6.748 6.317 -15.668 1.00 42.62 83 LEU A O 1
#